Protein AF-A0A4P1KH54-F1 (afdb_monomer_lite)

Organism: NCBI:txid1325724

Sequence (98 aa):
MDTDRRRPLKDILQIVVVQPGDPAEVIHDAVGYPICWDQAEQPGWEWFNDHGSWFELAYVLTDDFGMLVFVPDHPETNDTLRFNCLGVADRSPEADKT

Secondary structure (DSSP, 8-state):
---GGGS-GGGTEEEEEPPTT--HHHHHHHHTS-TTSTT--PPPPSEEEE-SSEEEEEEEEETTEEEEEEEE--TTS-HHHHHHHHHH----TTTT--

Structure (mmCIF, N/CA/C/O backbone):
data_AF-A0A4P1KH54-F1
#
_entry.id   AF-A0A4P1KH54-F1
#
loop_
_atom_site.group_PDB
_atom_site.id
_atom_site.type_symbol
_atom_site.label_atom_id
_atom_site.label_alt_id
_atom_site.label_comp_id
_atom_site.label_asym_id
_atom_site.label_entity_id
_atom_site.label_seq_id
_atom_site.pdbx_PDB_ins_code
_atom_site.Cartn_x
_atom_site.Cartn_y
_atom_site.Cartn_z
_atom_site.occupancy
_atom_site.B_iso_or_equiv
_atom_site.auth_seq_id
_atom_site.auth_comp_id
_atom_site.auth_asym_id
_atom_site.auth_atom_id
_atom_site.pdbx_PDB_model_num
ATOM 1 N N . MET A 1 1 ? 6.666 11.487 -31.710 1.00 49.06 1 MET A N 1
ATOM 2 C CA . MET A 1 1 ? 5.496 10.587 -31.668 1.00 49.06 1 MET A CA 1
ATOM 3 C C . MET A 1 1 ? 5.614 9.844 -30.355 1.00 49.06 1 MET A C 1
ATOM 5 O O . MET A 1 1 ? 6.629 9.195 -30.161 1.00 49.06 1 MET A O 1
ATOM 9 N N . ASP A 1 2 ? 4.673 10.041 -29.440 1.00 60.88 2 ASP A N 1
ATOM 10 C CA . ASP A 1 2 ? 4.675 9.415 -28.114 1.00 60.88 2 ASP A CA 1
ATOM 11 C C . ASP A 1 2 ? 4.284 7.934 -28.266 1.00 60.88 2 ASP A C 1
ATOM 13 O O . ASP A 1 2 ? 3.108 7.568 -28.259 1.00 60.88 2 ASP A O 1
ATOM 17 N N . THR A 1 3 ? 5.270 7.096 -28.595 1.00 59.19 3 THR A N 1
ATOM 18 C CA . THR A 1 3 ? 5.088 5.647 -28.777 1.00 59.19 3 THR A CA 1
ATOM 19 C C . THR A 1 3 ? 4.935 4.911 -27.452 1.00 59.19 3 THR A C 1
ATOM 21 O O . THR A 1 3 ? 4.508 3.759 -27.462 1.00 59.19 3 THR A O 1
ATOM 24 N N . ASP A 1 4 ? 5.240 5.575 -26.338 1.00 64.62 4 ASP A N 1
ATOM 25 C CA . ASP A 1 4 ? 5.227 5.006 -24.992 1.00 64.62 4 ASP A CA 1
ATOM 26 C C . ASP A 1 4 ? 3.803 4.617 -24.567 1.00 64.62 4 ASP A C 1
ATOM 28 O O . ASP A 1 4 ? 3.566 3.532 -24.042 1.00 64.62 4 ASP A O 1
ATOM 32 N N . ARG A 1 5 ? 2.804 5.402 -24.998 1.00 72.00 5 ARG A N 1
ATOM 33 C CA . ARG A 1 5 ? 1.366 5.108 -24.828 1.00 72.00 5 ARG A CA 1
ATOM 34 C C . ARG A 1 5 ? 0.875 3.793 -25.448 1.00 72.00 5 ARG A C 1
ATOM 36 O O . ARG A 1 5 ? -0.275 3.422 -25.230 1.00 72.00 5 ARG A O 1
ATOM 43 N N . ARG A 1 6 ? 1.682 3.119 -26.277 1.00 82.88 6 ARG A N 1
ATOM 44 C CA . ARG A 1 6 ? 1.328 1.817 -26.875 1.00 82.88 6 ARG A CA 1
ATOM 45 C C . ARG A 1 6 ? 1.838 0.629 -26.065 1.00 82.88 6 ARG A C 1
ATOM 47 O O . ARG A 1 6 ? 1.463 -0.498 -26.390 1.00 82.88 6 ARG A O 1
ATOM 54 N N . ARG A 1 7 ? 2.696 0.851 -25.064 1.00 86.00 7 ARG A N 1
ATOM 55 C CA . ARG A 1 7 ? 3.153 -0.221 -24.178 1.00 86.00 7 ARG A CA 1
ATOM 56 C C . ARG A 1 7 ? 1.957 -0.783 -23.403 1.00 86.00 7 ARG A C 1
ATOM 58 O O . ARG A 1 7 ? 1.077 -0.018 -23.003 1.00 86.00 7 ARG A O 1
ATOM 65 N N . PRO A 1 8 ? 1.891 -2.105 -23.193 1.00 90.31 8 PRO A N 1
ATOM 66 C CA . PRO A 1 8 ? 0.904 -2.681 -22.295 1.00 90.31 8 PRO A CA 1
ATOM 67 C C . PRO A 1 8 ? 1.028 -2.073 -20.893 1.00 90.31 8 PRO A C 1
ATOM 69 O O . PRO A 1 8 ? 2.129 -1.977 -20.363 1.00 90.31 8 PRO A O 1
ATOM 72 N N . LEU A 1 9 ? -0.101 -1.710 -20.272 1.00 89.12 9 LEU A N 1
ATOM 73 C CA . LEU A 1 9 ? -0.121 -1.080 -18.943 1.00 89.12 9 LEU A CA 1
ATOM 74 C C . LEU A 1 9 ? 0.639 -1.903 -17.890 1.00 89.12 9 LEU A C 1
ATOM 76 O O . LEU A 1 9 ? 1.388 -1.357 -17.095 1.00 89.12 9 LEU A O 1
ATOM 80 N N . LYS A 1 10 ? 0.501 -3.229 -17.943 1.00 90.75 10 LYS A N 1
ATOM 81 C CA . LYS A 1 10 ? 1.197 -4.163 -17.048 1.00 90.75 10 LYS A CA 1
ATOM 82 C C . LYS A 1 10 ? 2.732 -4.096 -17.125 1.00 90.75 10 LYS A C 1
ATOM 84 O O . LYS A 1 10 ? 3.389 -4.581 -16.217 1.00 90.75 10 LYS A O 1
ATOM 89 N N . ASP A 1 11 ? 3.286 -3.531 -18.199 1.00 91.25 11 ASP A N 1
ATOM 90 C CA . ASP A 1 11 ? 4.732 -3.408 -18.413 1.00 91.25 11 ASP A CA 1
ATOM 91 C C . ASP A 1 11 ? 5.262 -2.024 -17.969 1.00 91.25 11 ASP A C 1
ATOM 93 O O . ASP A 1 11 ? 6.440 -1.729 -18.174 1.00 91.25 11 ASP A O 1
ATOM 97 N N . ILE A 1 12 ? 4.392 -1.156 -17.429 1.00 93.19 12 ILE A N 1
ATOM 98 C CA . ILE A 1 12 ? 4.721 0.205 -16.953 1.00 93.19 12 ILE A CA 1
ATOM 99 C C . ILE A 1 12 ? 4.185 0.501 -15.548 1.00 93.19 12 ILE A C 1
ATOM 101 O O . ILE A 1 12 ? 4.758 1.318 -14.832 1.00 93.19 12 ILE A O 1
ATOM 105 N N . LEU A 1 13 ? 3.071 -0.121 -15.157 1.00 93.38 13 LEU A N 1
ATOM 106 C CA . LEU A 1 13 ? 2.379 0.182 -13.916 1.00 93.3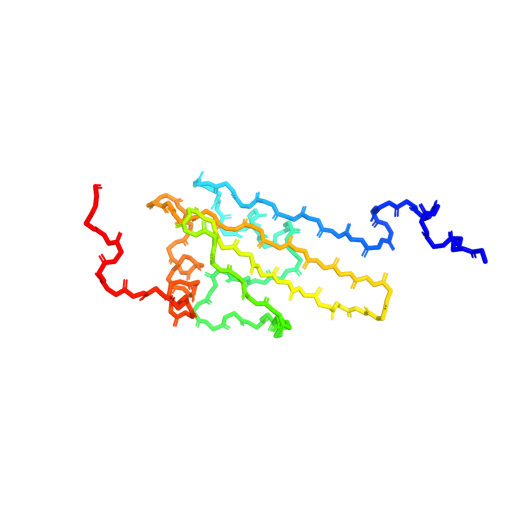8 13 LEU A CA 1
ATOM 107 C C . LEU A 1 13 ? 1.717 -1.064 -13.337 1.00 93.38 13 LEU A C 1
ATOM 109 O O . LEU A 1 13 ? 0.922 -1.733 -14.005 1.00 93.38 13 LEU A O 1
ATOM 113 N N . GLN A 1 14 ? 1.971 -1.300 -12.057 1.00 95.38 14 GLN A N 1
ATOM 114 C CA . GLN A 1 14 ? 1.171 -2.193 -11.233 1.00 95.38 14 GLN A CA 1
ATOM 115 C C . GLN A 1 14 ? 0.230 -1.380 -10.347 1.00 95.38 14 GLN A C 1
ATOM 117 O O . GLN A 1 14 ? 0.617 -0.372 -9.764 1.00 95.38 14 GLN A O 1
ATOM 122 N N . ILE A 1 15 ? -1.020 -1.821 -10.249 1.00 97.25 15 ILE A N 1
ATOM 123 C CA . ILE A 1 15 ? -2.003 -1.229 -9.342 1.00 97.25 15 ILE A CA 1
ATOM 124 C C . ILE A 1 15 ? -2.447 -2.324 -8.383 1.00 97.25 15 ILE A C 1
ATOM 126 O O . ILE A 1 15 ? -2.990 -3.341 -8.817 1.00 97.25 15 ILE A O 1
ATOM 130 N N . VAL A 1 16 ? -2.214 -2.104 -7.094 1.00 97.88 16 VAL A N 1
ATOM 131 C CA . VAL A 1 16 ? -2.668 -2.973 -6.010 1.00 97.88 16 VAL A CA 1
ATOM 132 C C . VAL A 1 16 ? -3.770 -2.245 -5.254 1.00 97.88 16 VAL A C 1
ATOM 134 O O . VAL A 1 16 ? -3.612 -1.085 -4.884 1.00 97.88 16 VAL A O 1
ATOM 137 N N . VAL A 1 17 ? -4.896 -2.918 -5.028 1.00 98.12 17 VAL A N 1
ATOM 138 C CA . VAL A 1 17 ? -6.017 -2.376 -4.254 1.00 98.12 17 VAL A CA 1
ATOM 139 C C . VAL A 1 17 ? -6.263 -3.305 -3.078 1.00 98.12 17 VAL A C 1
ATOM 141 O O . VAL A 1 17 ? -6.806 -4.394 -3.262 1.00 98.12 17 VAL A O 1
ATOM 144 N N . VAL A 1 18 ? -5.862 -2.867 -1.887 1.00 98.38 18 VAL A N 1
ATOM 145 C CA . VAL A 1 18 ? -6.093 -3.607 -0.643 1.00 98.38 18 VAL A CA 1
ATOM 146 C C . VAL A 1 18 ? -7.588 -3.607 -0.344 1.00 98.38 18 VAL A C 1
ATOM 148 O O . VAL A 1 18 ? -8.238 -2.561 -0.416 1.00 98.38 18 VAL A O 1
ATOM 151 N N . GLN A 1 19 ? -8.143 -4.769 -0.015 1.00 98.06 19 GLN A N 1
ATOM 152 C CA . GLN A 1 19 ? -9.516 -4.883 0.460 1.00 98.06 19 GLN A CA 1
ATOM 153 C C . GLN A 1 19 ? -9.550 -4.907 1.993 1.00 98.06 19 GLN A C 1
ATOM 155 O O . GLN A 1 19 ? -8.646 -5.455 2.632 1.00 98.06 19 GLN A O 1
ATOM 160 N N . PRO A 1 20 ? -10.599 -4.348 2.621 1.00 98.06 20 PRO A N 1
ATOM 161 C CA . PRO A 1 20 ? -10.839 -4.590 4.034 1.00 98.06 20 PRO A CA 1
ATOM 162 C C . PRO A 1 20 ? -10.978 -6.096 4.303 1.00 98.06 20 PRO A C 1
ATOM 164 O O . PRO A 1 20 ? -11.658 -6.806 3.561 1.00 98.06 20 PRO A O 1
ATOM 167 N N . GLY A 1 21 ? -10.315 -6.581 5.350 1.00 97.69 21 GLY A N 1
ATOM 168 C CA . GLY A 1 21 ? -10.252 -7.999 5.700 1.00 97.69 21 GLY A CA 1
ATOM 169 C C . GLY A 1 21 ? -9.149 -8.801 5.000 1.00 97.69 21 GLY A C 1
ATOM 170 O O . GLY A 1 21 ? -8.966 -9.967 5.360 1.00 97.69 21 GLY A O 1
ATOM 171 N N . ASP A 1 22 ? -8.394 -8.220 4.057 1.00 98.25 22 ASP A N 1
ATOM 172 C CA . ASP A 1 22 ? -7.243 -8.911 3.468 1.00 98.25 22 ASP A CA 1
ATOM 173 C C . ASP A 1 22 ? -6.187 -9.217 4.549 1.00 98.25 22 ASP A C 1
ATOM 175 O O . ASP A 1 22 ? -5.763 -8.313 5.284 1.00 98.25 22 ASP A O 1
ATOM 179 N N . PRO A 1 23 ? -5.727 -10.479 4.665 1.00 96.94 23 PRO A N 1
ATOM 180 C CA . PRO A 1 23 ? -4.646 -10.820 5.576 1.00 96.94 23 PRO A CA 1
ATOM 181 C C . PRO A 1 23 ? -3.316 -10.262 5.054 1.00 96.94 23 PRO A C 1
ATOM 183 O O . PRO A 1 23 ? -3.133 -10.050 3.852 1.00 96.94 23 PRO A O 1
ATOM 186 N N . ALA A 1 24 ? -2.362 -10.050 5.963 1.00 95.69 24 ALA A N 1
ATOM 187 C CA . ALA A 1 24 ? -1.073 -9.441 5.637 1.00 95.69 24 ALA A CA 1
ATOM 188 C C . ALA A 1 24 ? -0.340 -10.198 4.520 1.00 95.69 24 ALA A C 1
ATOM 190 O O . ALA A 1 24 ? 0.210 -9.570 3.622 1.00 95.69 24 ALA A O 1
ATOM 191 N N . GLU A 1 25 ? -0.398 -11.529 4.528 1.00 95.56 25 GLU A N 1
ATOM 192 C CA . GLU A 1 25 ? 0.247 -12.388 3.534 1.00 95.56 25 GLU A CA 1
ATOM 193 C C . GLU A 1 25 ? -0.286 -12.129 2.118 1.00 95.56 25 GLU A C 1
ATOM 195 O O . GLU A 1 25 ? 0.494 -12.038 1.177 1.00 95.56 25 GLU A O 1
ATOM 200 N N . VAL A 1 26 ? -1.600 -11.927 1.964 1.00 97.50 26 VAL A N 1
ATOM 201 C CA . VAL A 1 26 ? -2.214 -11.618 0.660 1.00 97.50 26 VAL A CA 1
ATOM 202 C C . VAL A 1 26 ? -1.777 -10.241 0.166 1.00 97.50 26 VAL A C 1
ATOM 204 O O . VAL A 1 26 ? -1.482 -10.071 -1.018 1.00 97.50 26 VAL A O 1
ATOM 207 N N . ILE A 1 27 ? -1.689 -9.263 1.071 1.00 97.31 27 ILE A N 1
ATOM 208 C CA . ILE A 1 27 ? -1.216 -7.916 0.739 1.00 97.31 27 ILE A CA 1
ATOM 209 C C . ILE A 1 27 ? 0.261 -7.965 0.326 1.00 97.31 27 ILE A C 1
ATOM 211 O O . ILE A 1 27 ? 0.639 -7.370 -0.682 1.00 97.31 27 ILE A O 1
ATOM 215 N N . HIS A 1 28 ? 1.098 -8.692 1.069 1.00 95.25 28 HIS A N 1
ATOM 216 C CA . HIS A 1 28 ? 2.533 -8.812 0.787 1.00 95.25 28 HIS A CA 1
ATOM 217 C C . HIS A 1 28 ? 2.791 -9.525 -0.530 1.00 95.25 28 HIS A C 1
ATOM 219 O O . HIS A 1 28 ? 3.627 -9.059 -1.297 1.00 95.25 28 HIS A O 1
ATOM 225 N N . ASP A 1 29 ? 2.048 -10.590 -0.826 1.00 96.12 29 ASP A N 1
ATOM 226 C CA . ASP A 1 29 ? 2.150 -11.301 -2.101 1.00 96.12 29 ASP A CA 1
ATOM 227 C C . ASP A 1 29 ? 1.740 -10.407 -3.281 1.00 96.12 29 ASP A C 1
ATOM 229 O O . ASP A 1 29 ? 2.376 -10.438 -4.336 1.00 96.12 29 ASP A O 1
ATOM 233 N N . ALA A 1 30 ? 0.705 -9.578 -3.109 1.00 96.44 30 ALA A N 1
ATOM 234 C CA . ALA A 1 30 ? 0.250 -8.657 -4.148 1.00 96.44 30 ALA A CA 1
ATOM 235 C C . ALA A 1 30 ? 1.226 -7.493 -4.383 1.00 96.44 30 ALA A C 1
ATOM 237 O O . ALA A 1 30 ? 1.393 -7.058 -5.520 1.00 96.44 30 ALA A O 1
ATOM 238 N N . VAL A 1 31 ? 1.854 -6.976 -3.326 1.00 94.25 31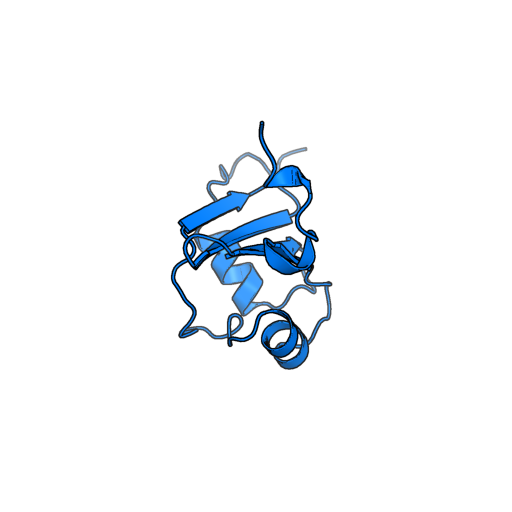 VAL A N 1
ATOM 239 C CA . VAL A 1 31 ? 2.775 -5.826 -3.385 1.00 94.25 31 VAL A CA 1
ATOM 240 C C . VAL A 1 31 ? 4.212 -6.259 -3.713 1.00 94.25 31 VAL A C 1
A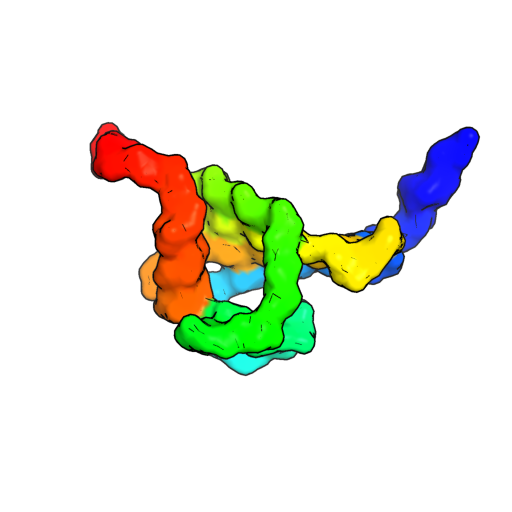TOM 242 O O . VAL A 1 31 ? 4.952 -5.522 -4.359 1.00 94.25 31 VAL A O 1
ATOM 245 N N . GLY A 1 32 ? 4.604 -7.467 -3.308 1.00 93.06 32 GLY A N 1
ATOM 246 C CA . GLY A 1 32 ? 5.943 -8.033 -3.485 1.00 93.06 32 GLY A CA 1
ATOM 247 C C . GLY A 1 32 ? 6.921 -7.761 -2.334 1.00 93.06 32 GLY A C 1
ATOM 248 O O . GLY A 1 32 ? 8.096 -8.105 -2.456 1.00 93.06 32 GLY A O 1
ATOM 249 N N . TYR A 1 33 ? 6.476 -7.144 -1.234 1.00 90.50 33 TYR A N 1
ATOM 250 C CA . TYR A 1 33 ? 7.285 -6.875 -0.035 1.00 90.50 33 TYR A CA 1
ATOM 251 C C . TYR A 1 33 ? 6.405 -6.653 1.217 1.00 90.50 33 TYR A C 1
ATOM 253 O O . TYR A 1 33 ? 5.204 -6.387 1.090 1.00 90.50 33 TYR A O 1
ATOM 261 N N . PRO A 1 34 ? 6.961 -6.782 2.441 1.00 91.31 34 PRO A N 1
ATOM 262 C CA . PRO A 1 34 ? 6.162 -6.865 3.663 1.00 91.31 34 PRO A CA 1
ATOM 263 C C . PRO A 1 34 ? 5.747 -5.496 4.230 1.00 91.31 34 PRO A C 1
ATOM 265 O O . PRO A 1 34 ? 6.319 -5.023 5.207 1.00 91.31 34 PRO A O 1
ATOM 268 N N . ILE A 1 35 ? 4.723 -4.856 3.655 1.00 91.75 35 ILE A N 1
ATOM 269 C CA . ILE A 1 35 ? 4.288 -3.488 4.030 1.00 91.75 35 ILE A CA 1
ATOM 270 C C . ILE A 1 35 ? 3.446 -3.375 5.313 1.00 91.75 35 ILE A C 1
ATOM 272 O O . ILE A 1 35 ? 3.200 -2.274 5.798 1.00 91.75 35 ILE A O 1
ATOM 276 N N . CYS A 1 36 ? 2.976 -4.497 5.863 1.00 92.81 36 CYS A N 1
ATOM 277 C CA . CYS A 1 36 ? 2.042 -4.521 7.004 1.00 92.81 36 CYS A CA 1
ATOM 278 C C . CYS A 1 36 ? 2.732 -4.711 8.364 1.00 92.81 36 CYS A C 1
ATOM 280 O O . CYS A 1 36 ? 2.081 -5.122 9.320 1.00 92.81 36 CYS A O 1
ATOM 282 N N . TRP A 1 37 ? 4.045 -4.498 8.457 1.00 85.25 37 TRP A N 1
ATOM 283 C CA . TRP A 1 37 ? 4.806 -4.679 9.697 1.00 85.25 37 TRP A CA 1
ATOM 284 C C . TRP A 1 37 ? 5.249 -3.334 10.280 1.00 85.25 37 TRP A C 1
ATOM 286 O O . TRP A 1 37 ? 5.508 -2.387 9.540 1.00 85.25 37 TRP A O 1
ATOM 296 N N . ASP A 1 38 ? 5.379 -3.260 11.609 1.00 70.88 38 ASP A N 1
ATOM 297 C CA . ASP A 1 38 ? 5.726 -2.027 12.343 1.00 70.88 38 ASP A CA 1
ATOM 298 C C . ASP A 1 38 ? 7.084 -1.433 11.916 1.00 70.88 38 ASP A C 1
ATOM 300 O O . ASP A 1 38 ? 7.323 -0.235 12.040 1.00 70.88 38 ASP A O 1
ATOM 304 N N . GLN A 1 39 ? 7.975 -2.282 11.393 1.00 68.12 39 GLN A N 1
ATOM 305 C CA . GLN A 1 39 ? 9.262 -1.928 10.786 1.00 68.12 39 GLN A CA 1
ATOM 306 C C . GLN A 1 39 ? 9.393 -2.579 9.406 1.00 68.12 39 GLN A C 1
ATOM 308 O O . GLN A 1 39 ? 10.397 -3.221 9.107 1.00 68.12 39 GLN A O 1
ATOM 313 N N . ALA A 1 40 ? 8.342 -2.487 8.590 1.00 70.38 40 ALA A N 1
ATOM 314 C CA . ALA A 1 40 ? 8.364 -2.964 7.215 1.00 70.38 40 ALA A CA 1
ATOM 315 C C . ALA A 1 40 ? 9.626 -2.464 6.487 1.00 70.38 40 ALA A C 1
ATOM 317 O O . ALA A 1 40 ? 9.769 -1.265 6.243 1.00 70.38 40 ALA A O 1
ATOM 318 N N . GLU A 1 41 ? 10.523 -3.382 6.112 1.00 68.19 41 GLU A N 1
ATOM 319 C CA . GLU A 1 41 ? 11.609 -3.121 5.161 1.00 68.19 41 GLU A CA 1
ATOM 320 C C . GLU A 1 41 ? 11.010 -3.017 3.751 1.00 68.19 41 GLU A C 1
ATOM 322 O O . GLU A 1 41 ? 11.208 -3.869 2.887 1.00 68.19 41 GLU A O 1
ATOM 327 N N . GLN A 1 42 ? 10.191 -1.991 3.541 1.00 77.31 42 GLN A N 1
ATOM 328 C CA . GLN A 1 42 ? 9.662 -1.638 2.234 1.00 77.31 42 GLN A CA 1
ATOM 329 C C . GLN A 1 42 ? 10.548 -0.574 1.579 1.00 77.31 42 GLN A C 1
ATOM 331 O O . GLN A 1 42 ? 11.198 0.206 2.285 1.00 77.31 42 GLN A O 1
ATOM 336 N N . PRO A 1 43 ? 10.570 -0.497 0.238 1.00 81.50 43 PRO A N 1
ATOM 337 C CA . PRO A 1 43 ? 11.102 0.673 -0.443 1.00 81.50 43 PRO A CA 1
ATOM 338 C C . PRO A 1 43 ? 10.439 1.947 0.096 1.00 81.50 43 PRO A C 1
ATOM 340 O O . PRO A 1 43 ? 9.268 1.932 0.481 1.00 81.50 43 PRO A O 1
ATOM 343 N N . GLY A 1 44 ? 11.173 3.058 0.115 1.00 82.75 44 GLY A N 1
ATOM 344 C CA . GLY A 1 44 ? 10.532 4.353 0.325 1.00 82.75 44 GLY A CA 1
ATOM 345 C C . GLY A 1 44 ? 9.562 4.617 -0.825 1.00 82.75 44 GLY A C 1
ATOM 346 O O . GLY A 1 44 ? 9.927 4.403 -1.975 1.00 82.75 44 GLY A O 1
ATOM 347 N N . TRP A 1 45 ? 8.340 5.048 -0.522 1.00 87.00 45 TRP A N 1
ATOM 348 C CA . TRP A 1 45 ? 7.446 5.590 -1.542 1.00 87.00 45 TRP A CA 1
ATOM 349 C C . TRP A 1 45 ? 7.865 7.027 -1.868 1.00 87.00 45 TRP A C 1
ATOM 351 O O . TRP A 1 45 ? 8.232 7.806 -0.984 1.00 87.00 45 TRP A O 1
ATOM 361 N N . GLU A 1 46 ? 7.797 7.398 -3.138 1.00 89.19 46 GLU A N 1
ATOM 362 C CA . GLU A 1 46 ? 8.127 8.740 -3.616 1.00 89.19 46 GLU A CA 1
ATOM 363 C C . GLU A 1 46 ? 6.996 9.724 -3.337 1.00 89.19 46 GLU A C 1
ATOM 365 O O . GLU A 1 46 ? 7.240 10.920 -3.156 1.00 89.19 46 GLU A O 1
ATOM 370 N N . TRP A 1 47 ? 5.757 9.229 -3.315 1.00 90.75 47 TRP A N 1
ATOM 371 C CA . TRP A 1 47 ? 4.577 10.058 -3.128 1.00 90.75 47 TRP A CA 1
ATOM 372 C C . TRP A 1 47 ? 3.506 9.361 -2.289 1.00 90.75 47 TRP A C 1
ATOM 374 O O . TRP A 1 47 ? 3.298 8.152 -2.390 1.00 90.75 47 TRP A O 1
ATOM 384 N N . PHE A 1 48 ? 2.812 10.154 -1.475 1.00 94.56 48 PHE A N 1
ATOM 385 C CA . PHE A 1 48 ? 1.667 9.741 -0.674 1.00 94.56 48 PHE A CA 1
ATOM 386 C C . PHE A 1 48 ? 0.525 10.740 -0.879 1.00 94.56 48 PHE A C 1
ATOM 388 O O . PHE A 1 48 ? 0.740 11.947 -0.750 1.00 94.56 48 PHE A O 1
ATOM 395 N N . ASN A 1 49 ? -0.680 10.249 -1.172 1.00 95.06 49 ASN A N 1
ATOM 396 C CA . ASN A 1 49 ? -1.904 11.051 -1.140 1.00 95.06 49 ASN A CA 1
ATOM 397 C C . ASN A 1 49 ? -2.915 10.451 -0.175 1.00 95.06 49 ASN A C 1
ATOM 399 O O . ASN A 1 49 ? -3.111 9.238 -0.115 1.00 95.06 49 ASN A O 1
ATOM 403 N N . ASP A 1 50 ? -3.642 11.339 0.485 1.00 95.56 50 ASP A N 1
ATOM 404 C CA . ASP A 1 50 ? -4.852 11.014 1.213 1.00 95.56 50 ASP A CA 1
ATOM 405 C C . ASP A 1 50 ? -6.063 11.595 0.474 1.00 95.56 50 ASP A C 1
ATOM 407 O O . ASP A 1 50 ? -6.212 12.809 0.335 1.00 95.56 50 ASP A O 1
ATOM 411 N N . HIS A 1 51 ? -6.927 10.706 -0.010 1.00 94.31 51 HIS A N 1
ATOM 412 C CA . HIS A 1 51 ? -8.162 11.028 -0.729 1.00 94.31 51 HIS A CA 1
ATOM 413 C C . HIS A 1 51 ? -9.395 11.019 0.195 1.00 94.31 51 HIS A C 1
ATOM 415 O O . HIS A 1 51 ? -10.533 10.996 -0.278 1.00 94.31 51 HIS A O 1
ATOM 421 N N . GLY A 1 52 ? -9.201 10.999 1.517 1.00 92.75 52 GLY A N 1
ATOM 422 C CA . GLY A 1 52 ? -10.256 11.021 2.535 1.00 92.75 52 GLY A CA 1
ATOM 423 C C . GLY A 1 52 ? -10.751 9.630 2.937 1.00 92.75 52 GLY A C 1
ATOM 424 O O . GLY A 1 52 ? -10.660 9.262 4.101 1.00 92.75 52 GLY A O 1
ATOM 425 N N . SER A 1 53 ? -11.248 8.818 2.001 1.00 95.00 53 SER A N 1
ATOM 426 C CA . SER A 1 53 ? -11.634 7.416 2.284 1.00 95.00 53 SER A CA 1
ATOM 427 C C . SER A 1 53 ? -10.612 6.386 1.797 1.00 95.00 53 SER A C 1
ATOM 429 O O . SER A 1 53 ? -10.747 5.194 2.076 1.00 95.00 53 SER A O 1
ATOM 431 N N . TRP A 1 54 ? -9.581 6.847 1.088 1.00 97.31 54 TRP A N 1
ATOM 432 C CA . TRP A 1 54 ? -8.525 6.029 0.504 1.00 97.31 54 TRP A CA 1
ATOM 433 C C . TRP A 1 54 ? -7.183 6.740 0.606 1.00 97.31 54 TRP A C 1
ATOM 435 O O . TRP A 1 54 ? -7.094 7.940 0.357 1.00 97.31 54 TRP A O 1
ATOM 445 N N . PHE A 1 55 ? -6.139 5.978 0.890 1.00 97.19 55 PHE A N 1
ATOM 446 C CA . PHE A 1 55 ? -4.752 6.399 0.770 1.00 97.19 55 PHE A CA 1
ATOM 447 C C . PHE A 1 55 ? -4.154 5.835 -0.518 1.00 97.19 55 PHE A C 1
ATOM 449 O O . PHE A 1 55 ? -4.527 4.747 -0.963 1.00 97.19 55 PHE A O 1
ATOM 456 N N . GLU A 1 56 ? -3.211 6.564 -1.098 1.00 97.38 56 GLU A N 1
ATOM 457 C CA . GLU A 1 56 ? -2.442 6.162 -2.272 1.00 97.38 56 GLU A CA 1
ATOM 458 C C . GLU A 1 56 ? -0.955 6.265 -1.947 1.00 97.38 56 GLU A C 1
ATOM 460 O O . GLU A 1 56 ? -0.461 7.341 -1.607 1.00 97.38 56 GLU A O 1
ATOM 465 N N . LEU A 1 57 ? -0.248 5.145 -2.078 1.00 95.56 57 LEU A N 1
ATOM 466 C CA . LEU A 1 57 ? 1.205 5.076 -1.991 1.00 95.56 57 LEU A CA 1
ATOM 467 C C . LEU A 1 57 ? 1.738 4.843 -3.404 1.00 95.56 57 LEU A C 1
ATOM 469 O O . LEU A 1 57 ? 1.382 3.844 -4.036 1.00 95.56 57 LEU A O 1
ATOM 473 N N . ALA A 1 58 ? 2.577 5.751 -3.897 1.00 95.50 58 ALA A N 1
ATOM 474 C CA . ALA A 1 58 ? 3.204 5.619 -5.204 1.00 95.50 58 ALA A CA 1
ATOM 475 C C . ALA A 1 58 ? 4.688 5.287 -5.058 1.00 95.50 58 ALA A C 1
ATOM 477 O O . ALA A 1 58 ? 5.447 6.045 -4.452 1.00 95.50 58 ALA A O 1
ATOM 478 N N . TYR A 1 59 ? 5.077 4.170 -5.662 1.00 94.25 59 TYR A N 1
ATOM 479 C CA . TYR A 1 59 ? 6.449 3.693 -5.733 1.00 94.25 59 TYR A CA 1
ATOM 480 C C . TYR A 1 59 ? 6.971 3.827 -7.164 1.00 94.25 59 TYR A C 1
ATOM 482 O O . TYR A 1 59 ? 6.337 3.355 -8.113 1.00 94.25 59 TYR A O 1
ATOM 490 N N . VAL A 1 60 ? 8.152 4.405 -7.320 1.00 91.19 60 VAL A N 1
ATOM 491 C CA . VAL A 1 60 ? 8.945 4.429 -8.547 1.00 91.19 60 VAL A CA 1
ATOM 492 C C . VAL A 1 60 ? 10.019 3.360 -8.394 1.00 91.19 60 VAL A C 1
ATOM 494 O O . VAL A 1 60 ? 11.080 3.579 -7.821 1.00 91.19 60 VAL A O 1
ATOM 497 N N . LEU A 1 61 ? 9.722 2.150 -8.871 1.00 86.88 61 LEU A N 1
ATOM 498 C CA . LEU A 1 61 ? 10.601 0.997 -8.651 1.00 86.88 61 LEU A CA 1
ATOM 499 C C . LEU A 1 61 ? 11.791 0.995 -9.618 1.00 86.88 61 LEU A C 1
ATOM 501 O O . LEU A 1 61 ? 12.881 0.550 -9.263 1.00 86.88 61 LEU A O 1
ATOM 505 N N . THR A 1 62 ? 11.582 1.482 -10.843 1.00 88.00 62 THR A N 1
ATOM 506 C CA . THR A 1 62 ? 12.625 1.716 -11.856 1.00 88.00 62 THR A CA 1
ATOM 507 C C . THR A 1 62 ? 12.234 2.909 -12.730 1.00 88.00 62 THR A C 1
ATOM 509 O O . THR A 1 62 ? 11.082 3.339 -12.688 1.00 88.00 62 THR A O 1
ATOM 512 N N . ASP A 1 63 ? 13.147 3.381 -13.584 1.00 86.75 63 ASP A N 1
ATOM 513 C CA . ASP A 1 63 ? 12.890 4.473 -14.541 1.00 86.75 63 ASP A CA 1
ATOM 514 C C . ASP A 1 63 ? 11.655 4.237 -15.436 1.00 86.75 63 ASP A C 1
ATOM 516 O O . ASP A 1 63 ? 11.027 5.192 -15.885 1.00 86.75 63 ASP A O 1
ATOM 520 N N . ASP A 1 64 ? 11.285 2.972 -15.667 1.00 89.06 64 ASP A N 1
ATOM 521 C CA . ASP A 1 64 ? 10.234 2.568 -16.605 1.00 89.06 64 ASP A CA 1
ATOM 522 C C . ASP A 1 64 ? 9.059 1.819 -15.948 1.00 89.06 64 ASP A C 1
ATOM 524 O O . ASP A 1 64 ? 8.183 1.322 -16.666 1.00 89.06 64 ASP A O 1
ATOM 528 N N . PHE A 1 65 ? 9.040 1.692 -14.613 1.00 91.50 65 PHE A N 1
ATOM 529 C CA . PHE A 1 65 ? 8.016 0.923 -13.899 1.00 91.50 65 PHE A CA 1
ATOM 530 C C . PHE A 1 65 ? 7.669 1.517 -12.533 1.00 91.50 65 PHE A C 1
ATOM 532 O O . PHE A 1 65 ? 8.532 1.652 -11.661 1.00 91.50 65 PHE A O 1
ATOM 539 N N . GLY A 1 66 ? 6.380 1.797 -12.338 1.00 94.25 66 GLY A N 1
ATOM 540 C CA . GLY A 1 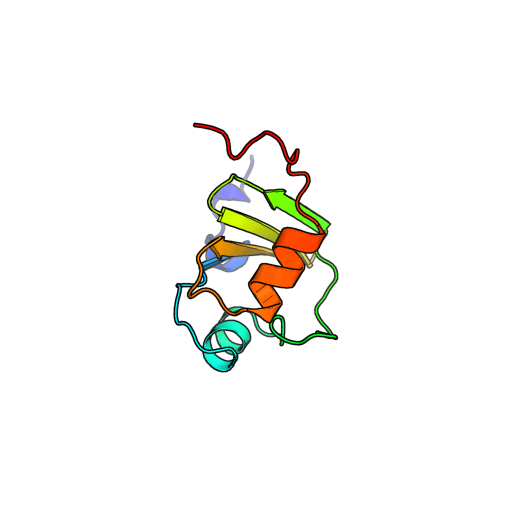66 ? 5.824 2.263 -11.072 1.00 94.25 66 GLY A CA 1
ATOM 541 C C . GLY A 1 66 ? 4.799 1.300 -10.478 1.00 94.25 66 GLY A C 1
ATOM 542 O O . GLY A 1 66 ? 4.253 0.429 -11.160 1.00 94.25 66 GLY A O 1
ATOM 543 N N . MET A 1 67 ? 4.497 1.491 -9.199 1.00 96.06 67 MET A N 1
ATOM 544 C CA . MET A 1 67 ? 3.401 0.809 -8.524 1.00 96.06 67 MET A CA 1
ATOM 545 C C . MET A 1 67 ? 2.570 1.792 -7.707 1.00 96.06 67 MET A C 1
ATOM 547 O O . MET A 1 67 ? 3.120 2.600 -6.966 1.00 96.06 67 MET A O 1
ATOM 551 N N . LEU A 1 68 ? 1.248 1.685 -7.821 1.00 97.19 68 LEU A N 1
ATOM 552 C CA . LEU A 1 68 ? 0.297 2.383 -6.960 1.00 97.19 68 LEU A CA 1
ATOM 553 C C . LEU A 1 68 ? -0.370 1.372 -6.035 1.00 97.19 68 LEU A C 1
ATOM 555 O O . LEU A 1 68 ? -0.921 0.373 -6.506 1.00 97.19 68 LEU A O 1
ATOM 559 N N . VAL A 1 69 ? -0.340 1.643 -4.734 1.00 97.62 69 VAL A N 1
ATOM 560 C CA . VAL A 1 69 ? -1.051 0.856 -3.725 1.00 97.62 69 VAL A CA 1
ATOM 5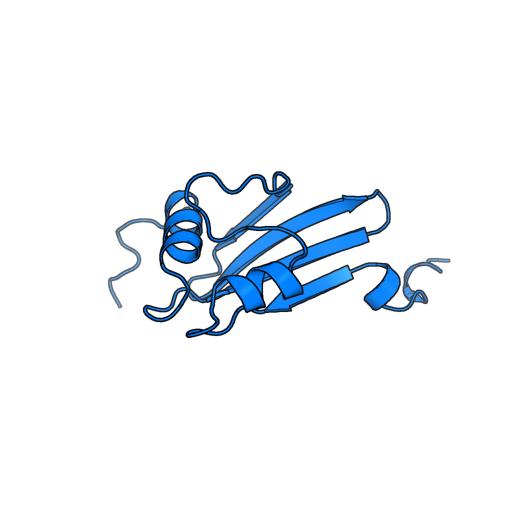61 C C . VAL A 1 69 ? -2.165 1.715 -3.143 1.00 97.62 69 VAL A C 1
ATOM 563 O O . VAL A 1 69 ? -1.904 2.744 -2.523 1.00 97.62 69 VAL A O 1
ATOM 566 N N . PHE A 1 70 ? -3.408 1.284 -3.348 1.00 98.38 70 PHE A N 1
ATOM 567 C CA . PHE A 1 70 ? -4.591 1.910 -2.772 1.00 98.38 70 PHE A CA 1
ATOM 568 C C . PHE A 1 70 ? -4.998 1.180 -1.497 1.00 98.38 70 PHE A C 1
ATOM 570 O O . PHE A 1 70 ? -5.277 -0.022 -1.522 1.00 98.38 70 PHE A O 1
ATOM 577 N N . VAL A 1 71 ? -5.045 1.923 -0.393 1.00 98.00 71 VAL A N 1
ATOM 578 C CA . VAL A 1 71 ? -5.365 1.409 0.942 1.00 98.00 71 VAL A CA 1
ATOM 579 C C . VAL A 1 71 ? -6.643 2.086 1.436 1.00 98.00 71 VAL A C 1
ATOM 581 O O . VAL A 1 71 ? -6.670 3.313 1.522 1.00 98.00 71 VAL A O 1
ATOM 584 N N . PRO A 1 72 ? -7.709 1.344 1.773 1.00 98.19 72 PRO A N 1
ATOM 585 C CA . PRO A 1 72 ? -8.924 1.957 2.284 1.00 98.19 72 PRO A CA 1
ATOM 586 C C . PRO A 1 72 ? -8.726 2.429 3.726 1.00 98.19 72 PRO A C 1
ATOM 588 O O . PRO A 1 72 ? -8.186 1.696 4.561 1.00 98.19 72 PRO A O 1
ATOM 591 N N . ASP A 1 73 ? -9.227 3.620 4.054 1.00 97.06 73 ASP A N 1
ATOM 592 C CA . ASP A 1 73 ? -9.372 4.055 5.444 1.00 97.06 73 ASP A CA 1
ATOM 593 C C . ASP A 1 73 ? -10.623 3.410 6.058 1.00 97.06 73 ASP A C 1
ATOM 595 O O . ASP A 1 73 ? -11.682 4.025 6.182 1.00 97.06 73 ASP A O 1
ATOM 599 N N . HIS A 1 74 ? -10.518 2.122 6.381 1.00 97.81 74 HIS A N 1
ATOM 600 C CA . HIS A 1 74 ? -11.621 1.313 6.889 1.00 97.81 74 HIS A CA 1
ATOM 601 C C . HIS A 1 74 ? -11.201 0.554 8.159 1.00 97.81 74 HIS A C 1
ATOM 603 O O . HIS A 1 74 ? -10.064 0.091 8.225 1.00 97.81 74 HIS A O 1
ATOM 609 N N . PRO A 1 75 ? -12.089 0.362 9.156 1.00 96.75 75 PRO A N 1
ATOM 610 C CA . PRO A 1 75 ? -11.752 -0.358 10.390 1.00 96.75 75 PRO A CA 1
ATOM 611 C C . PRO A 1 75 ? -11.307 -1.814 10.202 1.00 96.75 75 PRO A C 1
ATOM 613 O O . PRO A 1 75 ? -10.675 -2.366 11.088 1.00 96.75 75 PRO A O 1
ATOM 616 N N . GLU A 1 76 ? -11.660 -2.440 9.078 1.00 98.00 76 GLU A N 1
ATOM 617 C CA . GLU A 1 76 ? -11.230 -3.809 8.740 1.00 98.00 76 GLU A CA 1
ATOM 618 C C . GLU A 1 76 ? -9.982 -3.843 7.840 1.00 98.00 76 GLU A C 1
ATOM 620 O O . GLU A 1 76 ? -9.510 -4.919 7.480 1.00 98.00 76 GLU A O 1
ATOM 625 N N . THR A 1 77 ? -9.441 -2.689 7.438 1.00 98.06 77 THR A N 1
ATOM 626 C CA . THR A 1 77 ? -8.118 -2.640 6.801 1.00 98.06 77 THR A CA 1
ATOM 627 C C . THR A 1 77 ? -7.072 -3.086 7.812 1.00 98.06 77 THR A C 1
ATOM 629 O O . THR A 1 77 ? -7.183 -2.751 8.986 1.00 98.06 77 THR A O 1
ATOM 632 N N . ASN A 1 78 ? -6.035 -3.795 7.356 1.00 96.75 78 ASN A N 1
ATOM 633 C CA . ASN A 1 78 ? -4.919 -4.199 8.207 1.00 96.75 78 ASN A CA 1
ATOM 634 C C . ASN A 1 78 ? -4.443 -3.047 9.120 1.00 96.75 78 ASN A C 1
ATOM 636 O O . ASN A 1 78 ? -4.055 -1.983 8.629 1.00 96.75 78 ASN A O 1
ATOM 640 N N . ASP A 1 79 ? -4.469 -3.286 10.435 1.00 95.12 79 ASP A N 1
ATOM 641 C CA . ASP A 1 79 ? -4.307 -2.245 11.455 1.00 95.12 79 ASP A CA 1
ATOM 642 C C . ASP A 1 79 ? -2.984 -1.490 11.330 1.00 95.12 79 ASP A C 1
ATOM 644 O O . ASP A 1 79 ? -2.979 -0.261 11.332 1.00 95.12 79 ASP A O 1
ATOM 648 N N . THR A 1 80 ? -1.865 -2.204 11.171 1.00 93.31 80 THR A N 1
ATOM 649 C CA . THR A 1 80 ? -0.536 -1.591 11.038 1.00 93.31 80 THR A CA 1
ATOM 650 C C . THR A 1 80 ? -0.433 -0.771 9.757 1.00 93.31 80 THR A C 1
ATOM 652 O O . THR A 1 80 ? 0.044 0.363 9.784 1.00 93.31 80 THR A O 1
ATOM 655 N N . LEU A 1 81 ? -0.920 -1.299 8.629 1.00 94.31 81 LEU A N 1
ATOM 656 C CA . LEU A 1 81 ? -0.892 -0.571 7.362 1.00 94.31 81 LEU A CA 1
ATOM 657 C C . LEU A 1 81 ? -1.745 0.704 7.429 1.00 94.31 81 LEU A C 1
ATOM 659 O O . LEU A 1 81 ? -1.293 1.777 7.022 1.00 94.31 81 LEU A O 1
ATOM 663 N N . ARG A 1 82 ? -2.956 0.607 7.988 1.00 94.94 82 ARG A N 1
ATOM 664 C CA . ARG A 1 82 ? -3.848 1.757 8.177 1.00 94.94 82 ARG A CA 1
ATOM 665 C C . ARG A 1 82 ? -3.257 2.775 9.153 1.00 94.94 82 ARG A C 1
ATOM 667 O O . ARG A 1 82 ? -3.300 3.970 8.872 1.00 94.94 82 ARG A O 1
ATOM 674 N N . PHE A 1 83 ? -2.684 2.316 10.264 1.00 92.62 83 PHE A N 1
ATOM 675 C CA . PHE A 1 83 ? -1.994 3.160 11.240 1.00 92.62 83 PHE A CA 1
ATOM 676 C C . PHE A 1 83 ? -0.851 3.943 10.588 1.00 92.62 83 PHE A C 1
ATOM 678 O O . PHE A 1 83 ? -0.771 5.159 10.761 1.00 92.62 83 PHE A O 1
ATOM 685 N N . ASN A 1 84 ? -0.024 3.273 9.782 1.00 90.56 84 ASN A N 1
ATOM 686 C CA . ASN A 1 84 ? 1.071 3.913 9.059 1.00 90.56 84 ASN A CA 1
ATOM 687 C C . ASN A 1 84 ? 0.554 4.993 8.103 1.00 90.56 84 ASN A C 1
ATOM 689 O O . ASN A 1 84 ? 1.078 6.102 8.122 1.00 90.56 84 ASN A O 1
ATOM 693 N N . CYS A 1 85 ? -0.503 4.713 7.332 1.00 93.19 85 CYS A N 1
ATOM 694 C CA . CYS A 1 85 ? -1.101 5.700 6.427 1.00 93.19 85 CYS A CA 1
ATOM 695 C C . CYS A 1 85 ? -1.635 6.926 7.183 1.00 93.19 85 CYS A C 1
ATOM 697 O O . CYS A 1 85 ? -1.341 8.060 6.812 1.00 93.19 85 CYS A O 1
ATOM 699 N N . LEU A 1 86 ? -2.369 6.712 8.280 1.00 93.31 86 LEU A N 1
ATOM 700 C CA . LEU A 1 86 ? -2.886 7.795 9.123 1.00 93.31 86 LEU A CA 1
ATOM 701 C C . LEU A 1 86 ? -1.770 8.613 9.783 1.00 93.31 86 LEU A C 1
ATOM 703 O O . LEU A 1 86 ? -1.942 9.809 9.997 1.00 93.31 86 LEU A O 1
ATOM 707 N N . GLY A 1 87 ? -0.631 7.990 10.089 1.00 90.62 87 GLY A N 1
ATOM 708 C CA . GLY A 1 87 ? 0.531 8.666 10.663 1.00 90.62 87 GLY A CA 1
ATOM 709 C C . GLY A 1 87 ? 1.194 9.680 9.723 1.00 90.62 87 GLY A C 1
ATOM 710 O O . GLY A 1 87 ? 1.875 10.583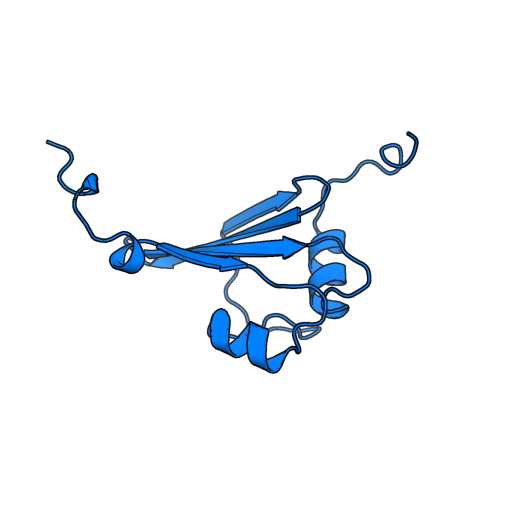 10.205 1.00 90.62 87 GLY A O 1
ATOM 711 N N . VAL A 1 88 ? 0.991 9.549 8.407 1.00 89.75 88 VAL A N 1
ATOM 712 C CA . VAL A 1 88 ? 1.522 10.472 7.383 1.00 89.75 88 VAL A CA 1
ATOM 713 C C . VAL A 1 88 ? 0.445 11.343 6.736 1.00 89.75 88 VAL A C 1
ATOM 715 O O . VAL A 1 88 ? 0.780 12.320 6.069 1.00 89.75 88 VAL A O 1
ATOM 718 N N . ALA A 1 89 ? -0.833 11.007 6.915 1.00 92.06 89 ALA A N 1
ATOM 719 C CA . ALA A 1 89 ? -1.943 11.752 6.343 1.00 92.06 89 ALA A CA 1
ATOM 720 C C . ALA A 1 89 ? -2.030 13.177 6.911 1.00 92.06 89 ALA A C 1
ATOM 722 O O . ALA A 1 89 ? -2.125 13.377 8.121 1.00 92.06 89 ALA A O 1
ATOM 723 N N . ASP A 1 90 ? -2.060 14.174 6.024 1.00 83.62 90 ASP A N 1
ATOM 724 C CA . ASP A 1 90 ? -2.247 15.584 6.386 1.00 83.62 90 ASP A CA 1
ATOM 725 C C . ASP A 1 90 ? -3.741 15.904 6.561 1.00 83.62 90 ASP A C 1
ATOM 727 O O . ASP A 1 90 ? -4.350 16.668 5.807 1.00 83.62 90 ASP A O 1
ATOM 731 N N . ARG A 1 91 ? -4.371 15.249 7.543 1.00 81.38 91 ARG A N 1
ATOM 732 C CA . ARG A 1 91 ? -5.759 15.532 7.918 1.00 81.38 91 ARG A CA 1
ATOM 733 C C . ARG A 1 91 ? -5.798 16.572 9.016 1.00 81.38 91 ARG A C 1
ATOM 735 O O . ARG A 1 91 ? -5.293 16.364 10.118 1.00 81.38 91 ARG A O 1
ATOM 742 N N . SER A 1 92 ? -6.504 17.664 8.750 1.00 67.75 92 SER A N 1
ATOM 743 C CA . SER A 1 92 ? -6.870 18.596 9.808 1.00 67.75 92 SER A CA 1
ATOM 744 C C . SER A 1 92 ? -7.838 17.898 10.783 1.00 67.75 92 SER A C 1
ATOM 746 O O . SER A 1 92 ? -8.828 17.324 10.320 1.00 67.75 92 SER A O 1
ATOM 748 N N . PRO A 1 93 ? -7.637 17.975 12.115 1.00 60.72 93 PRO A N 1
ATOM 749 C CA . PRO A 1 93 ? -8.529 17.357 13.109 1.00 60.72 93 PRO A CA 1
ATOM 750 C C . PRO A 1 93 ? -9.999 17.811 13.019 1.00 60.72 93 PRO A C 1
ATOM 752 O O . PRO A 1 93 ? -10.877 17.221 13.639 1.00 60.72 93 PRO A O 1
ATOM 755 N N . GLU A 1 94 ? -10.277 18.886 12.280 1.00 56.47 94 GLU A N 1
ATOM 756 C CA . GLU A 1 94 ? -11.606 19.479 12.117 1.00 56.47 94 GLU A CA 1
ATOM 757 C C . GLU A 1 94 ? -12.443 18.865 10.981 1.00 56.47 94 GLU A C 1
ATOM 759 O O . GLU A 1 94 ? -13.628 19.185 10.879 1.00 56.47 94 GLU A O 1
ATOM 764 N N . ALA A 1 95 ? -11.871 17.983 10.152 1.00 55.91 95 ALA A N 1
ATOM 765 C CA . ALA A 1 95 ? -12.562 17.384 9.004 1.00 55.91 95 ALA A CA 1
ATOM 766 C C . ALA A 1 95 ? -13.662 16.368 9.386 1.00 55.91 95 ALA A C 1
ATOM 768 O O . ALA A 1 95 ? -14.489 16.021 8.549 1.00 55.91 95 ALA A O 1
ATOM 769 N N . ASP A 1 96 ? -13.723 15.943 10.651 1.00 50.59 96 ASP A N 1
ATOM 770 C CA . ASP A 1 96 ? -14.647 14.912 11.155 1.00 50.59 96 ASP A CA 1
ATOM 771 C C . ASP A 1 96 ? -16.013 15.473 11.618 1.00 50.59 96 ASP A C 1
ATOM 773 O O . ASP A 1 96 ? -16.743 14.865 12.400 1.00 50.59 96 ASP A O 1
ATOM 777 N N . LYS A 1 97 ? -16.363 16.691 11.181 1.00 39.38 97 LYS A N 1
ATOM 778 C CA . LYS A 1 97 ? -17.641 17.351 11.492 1.00 39.38 97 LYS A CA 1
ATOM 779 C C . LYS A 1 97 ? -18.498 17.521 10.240 1.00 39.38 97 LYS A C 1
ATOM 781 O O . LYS A 1 97 ? -18.697 18.653 9.804 1.00 39.38 97 LYS A O 1
ATOM 786 N N . THR A 1 98 ? -19.032 16.438 9.676 1.00 41.28 98 THR A N 1
ATOM 787 C CA . THR A 1 98 ? -20.247 16.538 8.842 1.00 41.28 98 THR A CA 1
ATOM 788 C C . THR A 1 98 ? -21.111 15.297 8.954 1.00 41.28 98 THR A C 1
ATOM 790 O O . THR A 1 98 ? -20.553 14.189 8.827 1.00 41.28 98 THR A O 1
#

Radius of gyration: 14.97 Å; chains: 1; bounding box: 33×32×45 Å

pLDDT: mean 87.72, std 13.7, range [39.38, 98.38]

Foldseek 3Di:
DPCVVVDDCVQQEAEAEFDQQDDQVNVCVSVVFRLLDLPTPDPDFPDWDDPPQWIWTKHDPDPRYIYIYIFGCDPSTRPSNNVVNVVPYPDDPPPPDD